Protein AF-A0A257N2R3-F1 (afdb_monomer)

pLDDT: mean 70.6, std 8.69, range [49.38, 89.31]

Foldseek 3Di:
DVVVVVVVVVVVVVVVVPDDDPWDWDFDWAFDDAFDAFDAFDDFDDDDDDDPDDDDDDGDHGDGGDGGDGGDTDGDIDGDDDPDDPDDDD

Solvent-accessible surface area (backbone atoms only — not comparable to full-atom values): 5982 Å² total; per-residue (Å²): 116,70,70,62,53,54,53,51,50,53,52,51,55,55,59,67,69,70,74,75,79,81,75,52,78,44,82,48,84,36,81,37,63,81,41,58,82,43,58,81,41,59,81,49,66,82,59,70,86,57,69,96,67,74,85,64,68,83,58,61,84,46,58,82,45,57,82,43,57,82,42,61,73,36,90,47,75,47,80,54,75,77,76,82,71,76,75,77,84,129

Secondary structure (DSSP, 8-state):
-HHHHHHHHHHHHHHHTT-----EEEEEEEP-PPPPPPPPPPPPPPPPPPSSSSPPPPPPPPPPPPPPPPPPPEEEEEEEPPP-------

Structure (mmCIF, N/CA/C/O backbone):
data_AF-A0A257N2R3-F1
#
_entry.id   AF-A0A257N2R3-F1
#
loop_
_atom_site.group_PDB
_atom_site.id
_atom_site.type_symbol
_atom_site.label_atom_id
_atom_site.label_alt_id
_atom_site.label_comp_id
_atom_site.label_asym_id
_atom_site.label_entity_id
_atom_site.label_seq_id
_atom_site.pdbx_PDB_ins_code
_atom_site.Cartn_x
_atom_site.Cartn_y
_atom_site.Cartn_z
_atom_site.occupancy
_atom_site.B_iso_or_equiv
_atom_site.auth_seq_id
_atom_site.auth_comp_id
_atom_site.auth_asym_id
_atom_site.auth_atom_id
_atom_site.pdbx_PDB_model_num
ATOM 1 N N . MET A 1 1 ? 51.221 -5.745 -39.373 1.00 72.44 1 MET A N 1
ATOM 2 C CA . MET A 1 1 ? 50.492 -5.235 -38.188 1.00 72.44 1 MET A CA 1
ATOM 3 C C . MET A 1 1 ? 48.988 -5.526 -38.229 1.00 72.44 1 MET A C 1
ATOM 5 O O . MET A 1 1 ? 48.441 -5.873 -37.194 1.00 72.44 1 MET A O 1
ATOM 9 N N . ASN A 1 2 ? 48.319 -5.494 -39.389 1.00 76.12 2 ASN A N 1
ATOM 10 C CA . ASN A 1 2 ? 46.851 -5.634 -39.471 1.00 76.12 2 ASN A CA 1
ATOM 11 C C . ASN A 1 2 ? 46.272 -6.961 -38.942 1.00 76.12 2 ASN A C 1
ATOM 13 O O . ASN A 1 2 ? 45.184 -6.961 -38.381 1.00 76.12 2 ASN A O 1
ATOM 17 N N . ARG A 1 3 ? 46.991 -8.089 -39.059 1.00 82.75 3 ARG A N 1
ATOM 18 C CA . ARG A 1 3 ? 46.512 -9.387 -38.542 1.00 82.75 3 ARG A CA 1
ATOM 19 C C . ARG A 1 3 ? 46.418 -9.439 -37.014 1.00 82.75 3 ARG A C 1
ATOM 21 O O . ARG A 1 3 ? 45.521 -10.087 -36.497 1.00 82.75 3 ARG A O 1
ATOM 28 N N . LEU A 1 4 ? 47.299 -8.719 -36.319 1.00 83.44 4 LEU A N 1
ATOM 29 C CA . LEU A 1 4 ? 47.359 -8.686 -34.854 1.00 83.44 4 LEU A CA 1
ATOM 30 C C . LEU A 1 4 ? 46.199 -7.867 -34.258 1.00 83.44 4 LEU A C 1
ATOM 32 O O . LEU A 1 4 ? 45.668 -8.198 -33.203 1.00 83.44 4 LEU A O 1
ATOM 36 N N . ILE A 1 5 ? 45.763 -6.834 -34.987 1.00 85.88 5 ILE A N 1
ATOM 37 C CA . ILE A 1 5 ? 44.602 -6.004 -34.639 1.00 85.88 5 ILE A CA 1
ATOM 38 C C . ILE A 1 5 ? 43.306 -6.810 -34.786 1.00 85.88 5 ILE A C 1
ATOM 40 O O . ILE A 1 5 ? 42.449 -6.761 -33.909 1.00 85.88 5 ILE A O 1
ATOM 44 N N . ILE A 1 6 ? 43.183 -7.601 -35.859 1.00 86.81 6 ILE A N 1
ATOM 45 C CA . ILE A 1 6 ? 41.997 -8.434 -36.115 1.00 86.81 6 ILE A CA 1
ATOM 46 C C . ILE A 1 6 ? 41.826 -9.500 -35.024 1.00 86.81 6 ILE A C 1
ATOM 48 O O . ILE A 1 6 ? 40.719 -9.696 -34.527 1.00 86.81 6 ILE A O 1
ATOM 52 N N . THR A 1 7 ? 42.910 -10.156 -34.600 1.00 89.31 7 THR A N 1
ATOM 53 C CA . THR A 1 7 ? 42.851 -11.162 -33.527 1.00 89.31 7 THR A CA 1
ATOM 54 C C . THR A 1 7 ? 42.536 -10.547 -32.166 1.00 89.31 7 THR A C 1
ATOM 56 O O . THR A 1 7 ? 41.778 -11.135 -31.400 1.00 89.31 7 THR A O 1
ATOM 59 N N . ALA A 1 8 ? 43.063 -9.354 -31.873 1.00 88.44 8 ALA A N 1
ATOM 60 C CA . ALA A 1 8 ? 42.760 -8.639 -30.635 1.00 88.44 8 ALA A CA 1
ATOM 61 C C . ALA A 1 8 ? 41.293 -8.180 -30.581 1.00 88.44 8 ALA A C 1
ATOM 63 O O . ALA A 1 8 ? 40.644 -8.312 -29.546 1.00 88.44 8 ALA A O 1
ATOM 64 N N . ALA A 1 9 ? 40.749 -7.700 -31.705 1.00 87.44 9 ALA A N 1
ATOM 65 C CA . ALA A 1 9 ? 39.346 -7.309 -31.807 1.00 87.44 9 ALA A CA 1
ATOM 66 C C . ALA A 1 9 ? 38.406 -8.512 -31.633 1.00 87.44 9 ALA A C 1
ATOM 68 O O . ALA A 1 9 ? 37.453 -8.431 -30.865 1.00 87.44 9 ALA A O 1
ATOM 69 N N . LEU A 1 10 ? 38.706 -9.645 -32.278 1.00 87.62 10 LEU A N 1
ATOM 70 C CA . LEU A 1 10 ? 37.931 -10.883 -32.126 1.00 87.62 10 LEU A CA 1
ATOM 71 C C . LEU A 1 10 ? 37.946 -11.403 -30.686 1.00 87.62 10 LEU A C 1
ATOM 73 O O . LEU A 1 10 ? 36.904 -11.787 -30.162 1.00 87.62 10 LEU A O 1
ATOM 77 N N . PHE A 1 11 ? 39.109 -11.382 -30.037 1.00 86.56 11 PHE A N 1
ATOM 78 C CA . PHE A 1 11 ? 39.236 -11.805 -28.645 1.00 86.56 11 PHE A CA 1
ATOM 79 C C . PHE A 1 11 ? 38.471 -10.878 -27.687 1.00 86.56 11 PHE A C 1
ATOM 81 O O . PHE A 1 11 ? 37.789 -11.355 -26.785 1.00 86.56 11 PHE A O 1
ATOM 88 N N . SER A 1 12 ? 38.526 -9.564 -27.921 1.00 85.06 12 SER A N 1
ATOM 89 C CA . SER A 1 12 ? 37.789 -8.570 -27.132 1.00 85.06 12 SER A CA 1
ATOM 90 C C . SER A 1 12 ? 36.270 -8.747 -27.254 1.00 85.06 12 SER A C 1
ATOM 92 O O . SER A 1 12 ? 35.564 -8.790 -26.250 1.00 85.06 12 SER A O 1
ATOM 94 N N . VAL A 1 13 ? 35.760 -8.943 -28.474 1.00 84.00 13 VAL A N 1
ATOM 95 C CA . VAL A 1 13 ? 34.325 -9.185 -28.714 1.00 84.00 13 VAL A CA 1
ATOM 96 C C . VAL A 1 13 ? 33.861 -10.486 -28.052 1.00 84.00 13 VAL A C 1
ATOM 98 O O . VAL A 1 13 ? 32.789 -10.524 -27.447 1.00 84.00 13 VAL A O 1
ATOM 101 N N . LEU A 1 14 ? 34.681 -11.539 -28.107 1.00 80.31 14 LEU A N 1
ATOM 102 C CA . LEU A 1 14 ? 34.367 -12.808 -27.453 1.00 80.31 14 LEU A CA 1
ATOM 103 C C . LEU A 1 14 ? 34.320 -12.670 -25.921 1.00 80.31 14 LEU A C 1
ATOM 105 O O . LEU A 1 14 ? 33.433 -13.239 -25.292 1.00 80.31 14 LEU A O 1
ATOM 109 N N . ALA A 1 15 ? 35.218 -11.875 -25.330 1.00 79.00 15 ALA A N 1
ATOM 110 C CA . ALA A 1 15 ? 35.231 -11.609 -23.892 1.00 79.00 15 ALA A CA 1
ATOM 111 C C . ALA A 1 15 ? 34.007 -10.797 -23.425 1.00 79.00 15 ALA A C 1
ATOM 113 O O . ALA A 1 15 ? 33.460 -11.080 -22.363 1.00 79.00 15 ALA A O 1
ATOM 114 N N . LEU A 1 16 ? 33.533 -9.838 -24.231 1.00 74.94 16 LEU A N 1
ATOM 115 C CA . LEU A 1 16 ? 32.319 -9.064 -23.927 1.00 74.94 16 LEU A CA 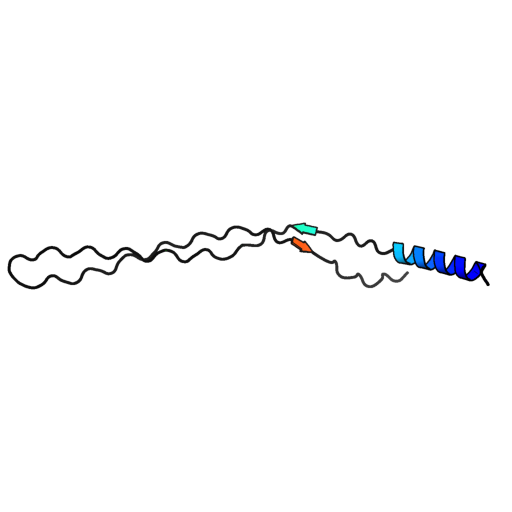1
ATOM 116 C C . LEU A 1 16 ? 31.037 -9.913 -23.972 1.00 74.94 16 LEU A C 1
ATOM 118 O O . LEU A 1 16 ? 30.064 -9.577 -23.306 1.00 74.94 16 LEU A O 1
ATOM 122 N N . THR A 1 17 ? 31.036 -11.011 -24.731 1.00 74.56 17 THR A N 1
ATOM 123 C CA . THR A 1 17 ? 29.864 -11.893 -24.879 1.00 74.56 17 THR A CA 1
ATOM 124 C C . THR A 1 17 ? 29.714 -12.872 -23.699 1.00 74.56 17 THR A C 1
ATOM 126 O O . THR A 1 17 ? 28.705 -13.555 -23.587 1.00 74.56 17 THR A O 1
ATOM 129 N N . ALA A 1 18 ? 30.691 -12.951 -22.786 1.00 67.12 18 ALA A N 1
ATOM 130 C CA . ALA A 1 18 ? 30.689 -13.917 -21.682 1.00 67.12 18 ALA A CA 1
ATOM 131 C C . ALA A 1 18 ? 29.875 -13.487 -20.444 1.00 67.12 18 ALA A C 1
ATOM 133 O O . ALA A 1 18 ? 29.745 -14.267 -19.502 1.00 67.12 18 ALA A O 1
ATOM 134 N N . CYS A 1 19 ? 29.314 -12.278 -20.432 1.00 65.19 19 CYS A N 1
ATOM 135 C CA . CYS A 1 19 ? 28.539 -11.770 -19.302 1.00 65.19 19 CYS A CA 1
ATOM 136 C C . CYS A 1 19 ? 27.041 -11.816 -19.603 1.00 65.19 19 CYS A C 1
ATOM 138 O O . CYS A 1 19 ? 26.429 -10.791 -19.888 1.00 65.19 19 CYS A O 1
ATOM 140 N N . GLU A 1 20 ? 26.441 -13.000 -19.517 1.00 71.19 20 GLU A N 1
ATOM 141 C CA . GLU A 1 20 ? 24.984 -13.137 -19.509 1.00 71.19 20 GLU A CA 1
ATOM 142 C C . GLU A 1 20 ? 24.551 -13.646 -18.130 1.00 71.19 20 GLU A C 1
ATOM 144 O O . GLU A 1 20 ? 24.244 -14.820 -17.925 1.00 71.19 20 GLU A O 1
ATOM 149 N N . GLU A 1 21 ? 24.592 -12.755 -17.132 1.00 71.12 21 GLU A N 1
ATOM 150 C CA . GLU A 1 21 ? 23.958 -13.035 -15.846 1.00 71.12 21 GLU A CA 1
ATOM 151 C C . GLU A 1 21 ? 22.447 -13.028 -16.051 1.00 71.12 21 GLU A C 1
ATOM 153 O O . GLU A 1 21 ? 21.823 -12.009 -16.352 1.00 71.12 21 GLU A O 1
ATOM 158 N N . LYS A 1 22 ? 21.839 -14.204 -15.904 1.00 73.81 22 LYS A N 1
ATOM 159 C CA . LYS A 1 22 ? 20.390 -14.342 -15.943 1.00 73.81 22 LYS A CA 1
ATOM 160 C C . LYS A 1 22 ? 19.803 -13.687 -14.691 1.00 73.81 22 LYS A C 1
ATOM 162 O O . LYS A 1 22 ? 19.688 -14.332 -13.650 1.00 73.81 22 LYS A O 1
ATOM 167 N N . THR A 1 23 ? 19.419 -12.416 -14.793 1.00 68.88 23 THR A N 1
ATOM 168 C CA . THR A 1 23 ? 18.702 -11.706 -13.729 1.00 68.88 23 THR A CA 1
ATOM 169 C C . THR A 1 23 ? 17.411 -12.448 -13.401 1.00 68.88 23 THR A C 1
ATOM 171 O O . THR A 1 23 ? 16.558 -12.648 -14.270 1.00 68.88 23 THR A O 1
ATOM 174 N N . ASN A 1 24 ? 17.258 -12.872 -12.146 1.00 75.31 24 ASN A N 1
ATOM 175 C CA . ASN A 1 24 ? 16.024 -13.495 -11.689 1.00 75.31 24 ASN A 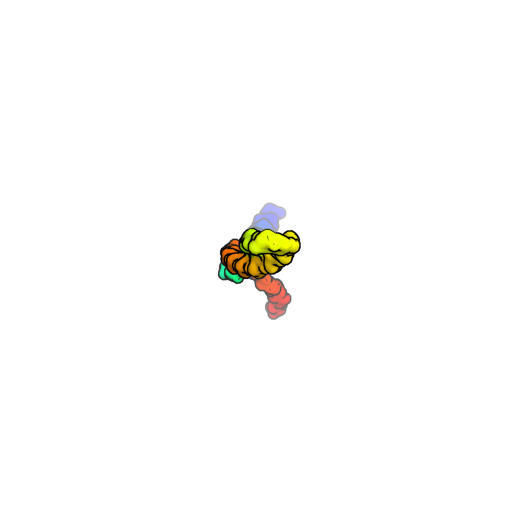CA 1
ATOM 176 C C . ASN A 1 24 ? 15.052 -12.399 -11.242 1.00 75.31 24 ASN A C 1
ATOM 178 O O . ASN A 1 24 ? 15.242 -11.759 -10.207 1.00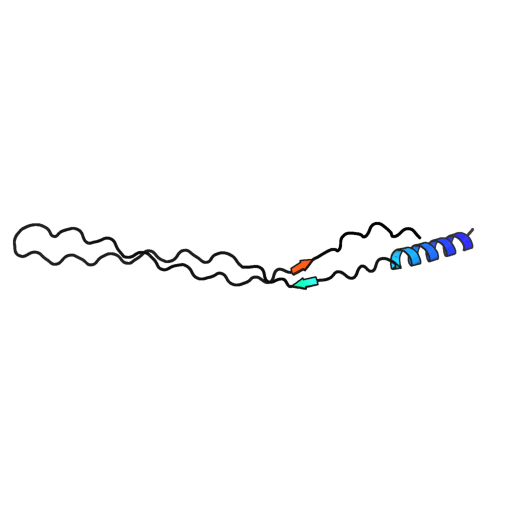 75.31 24 ASN A O 1
ATOM 182 N N . VAL A 1 25 ? 14.032 -12.156 -12.064 1.00 76.94 25 VAL A N 1
ATOM 183 C CA . VAL A 1 25 ? 12.946 -11.234 -11.736 1.00 76.94 25 VAL A CA 1
ATOM 184 C C . VAL A 1 25 ? 11.904 -12.011 -10.942 1.00 76.94 25 VAL A C 1
ATOM 186 O O . VAL A 1 25 ? 11.187 -12.842 -11.500 1.00 76.94 25 VAL A O 1
ATOM 189 N N . VAL A 1 26 ? 11.829 -11.745 -9.637 1.00 79.69 26 VAL A N 1
ATOM 190 C CA . VAL A 1 26 ? 10.798 -12.315 -8.765 1.00 79.69 26 VAL A CA 1
ATOM 191 C C . VAL A 1 26 ? 9.765 -11.233 -8.462 1.00 79.69 26 VAL A C 1
ATOM 193 O O . VAL A 1 26 ? 10.081 -10.193 -7.883 1.00 79.69 26 VAL A O 1
ATOM 196 N N . ASN A 1 27 ? 8.507 -11.489 -8.823 1.00 77.38 27 ASN A N 1
ATOM 197 C CA . ASN A 1 27 ? 7.379 -10.700 -8.338 1.00 77.38 27 ASN A CA 1
ATOM 198 C C . ASN A 1 27 ? 7.063 -11.129 -6.905 1.00 77.38 27 ASN A C 1
ATOM 200 O O . ASN A 1 27 ? 6.476 -12.188 -6.680 1.00 77.38 27 ASN A O 1
ATOM 204 N N . VAL A 1 28 ? 7.471 -10.309 -5.937 1.00 80.56 28 VAL A N 1
ATOM 205 C CA . VAL A 1 28 ? 7.120 -10.495 -4.529 1.00 80.56 28 VAL A CA 1
ATOM 206 C C . VAL A 1 28 ? 5.966 -9.543 -4.207 1.00 80.56 28 VAL A C 1
ATOM 208 O O . VAL A 1 28 ? 6.128 -8.337 -4.389 1.00 80.56 28 VAL A O 1
ATOM 211 N N . PRO A 1 29 ? 4.807 -10.033 -3.731 1.00 74.56 29 PRO A N 1
ATOM 212 C CA . PRO A 1 29 ? 3.730 -9.150 -3.304 1.00 74.56 29 PRO A CA 1
ATOM 213 C C . PRO A 1 29 ? 4.186 -8.360 -2.074 1.00 74.56 29 PRO A C 1
ATOM 215 O O . PRO A 1 29 ? 4.583 -8.941 -1.061 1.00 74.56 29 PRO A O 1
ATOM 218 N N . VAL A 1 30 ? 4.139 -7.031 -2.163 1.00 76.69 30 VAL A N 1
ATOM 219 C CA . VAL A 1 30 ? 4.464 -6.145 -1.039 1.00 76.69 30 VAL A CA 1
ATOM 220 C C . VAL A 1 30 ? 3.154 -5.640 -0.437 1.00 76.69 30 VAL A C 1
ATOM 222 O O . VAL A 1 30 ? 2.283 -5.189 -1.187 1.00 76.69 30 VAL A O 1
ATOM 225 N N . PRO A 1 31 ? 2.974 -5.696 0.897 1.00 76.50 31 PRO A N 1
ATOM 226 C CA . PRO A 1 31 ? 1.808 -5.094 1.531 1.00 76.50 31 PRO A CA 1
ATOM 227 C C . PRO A 1 31 ? 1.706 -3.616 1.147 1.00 76.50 31 PRO A C 1
ATOM 229 O O . PRO A 1 31 ? 2.687 -2.879 1.254 1.00 76.50 31 PRO A O 1
ATOM 232 N N . GLY A 1 32 ? 0.535 -3.179 0.683 1.00 74.25 32 GLY A N 1
ATOM 233 C CA . GLY A 1 32 ? 0.321 -1.766 0.394 1.00 74.25 32 GLY A CA 1
ATOM 234 C C . GLY A 1 32 ? 0.166 -0.919 1.657 1.00 74.25 32 GLY A C 1
ATOM 235 O O . GLY A 1 32 ? 0.263 -1.426 2.780 1.00 74.25 32 GLY A O 1
ATOM 236 N N . PRO A 1 33 ? -0.063 0.393 1.488 1.00 76.00 33 PRO A N 1
ATOM 237 C CA . PRO A 1 33 ? -0.158 1.322 2.606 1.00 76.00 33 PRO A CA 1
ATOM 238 C C . PRO A 1 33 ? -1.309 0.954 3.548 1.00 76.00 33 PRO A C 1
ATOM 240 O O . PRO A 1 33 ? -2.311 0.377 3.130 1.00 76.00 33 PRO A O 1
ATOM 243 N N . ALA A 1 34 ? -1.188 1.332 4.823 1.00 75.69 34 ALA A N 1
ATOM 244 C CA . ALA A 1 34 ? -2.304 1.242 5.761 1.00 75.69 34 ALA A CA 1
ATOM 245 C C . ALA A 1 34 ? -3.524 2.008 5.215 1.00 75.69 34 ALA A C 1
ATOM 247 O O . ALA A 1 34 ? -3.372 3.073 4.612 1.00 75.69 34 ALA A O 1
ATOM 248 N N . GLY A 1 35 ? -4.731 1.471 5.417 1.00 72.00 35 GLY A N 1
ATOM 249 C CA . GLY A 1 35 ? -5.949 2.160 4.999 1.00 72.00 35 GLY A CA 1
ATOM 250 C C . GLY A 1 35 ? -6.235 3.415 5.823 1.00 72.00 35 GLY A C 1
ATOM 251 O O . GLY A 1 35 ? -5.618 3.668 6.860 1.00 72.00 35 GLY A O 1
ATOM 252 N N . LYS A 1 36 ? -7.190 4.218 5.342 1.00 74.19 36 LYS A N 1
ATOM 253 C CA . LYS A 1 36 ? -7.596 5.477 5.984 1.00 74.19 36 LYS A CA 1
ATOM 254 C C . LYS A 1 36 ? -8.145 5.233 7.391 1.00 74.19 36 LYS A C 1
ATOM 256 O O . LYS A 1 36 ? -8.846 4.250 7.612 1.00 74.19 36 LYS A O 1
ATOM 261 N N . THR A 1 37 ? -7.904 6.160 8.317 1.00 74.06 37 THR A N 1
ATOM 262 C CA . THR A 1 37 ? -8.641 6.207 9.590 1.00 74.06 37 THR A CA 1
ATOM 263 C C . THR A 1 37 ? -10.146 6.241 9.307 1.00 74.06 37 THR A C 1
ATOM 265 O O . THR A 1 37 ? -10.577 6.886 8.347 1.00 74.06 37 THR A O 1
ATOM 268 N N . GLY A 1 38 ? -10.944 5.525 10.101 1.00 65.69 38 GLY A N 1
ATOM 269 C CA . GLY A 1 38 ? -12.396 5.558 9.945 1.00 65.69 38 GLY A CA 1
ATOM 270 C C . GLY A 1 38 ? -13.017 6.883 10.379 1.00 65.69 38 GLY A C 1
ATOM 271 O O . GLY A 1 38 ? -12.360 7.742 10.967 1.00 65.69 38 GLY A O 1
ATOM 272 N N . ASP A 1 39 ? -14.296 7.043 10.055 1.00 70.00 39 ASP A N 1
ATOM 273 C CA . ASP A 1 39 ? -15.022 8.295 10.262 1.00 70.00 39 ASP A CA 1
ATOM 274 C C . ASP A 1 39 ? -15.324 8.531 11.752 1.00 70.00 39 ASP A C 1
ATOM 276 O O . ASP A 1 39 ? -15.540 7.585 12.513 1.00 70.00 39 ASP A O 1
ATOM 280 N N . THR A 1 40 ? -15.375 9.797 12.177 1.00 72.56 40 THR A N 1
ATOM 281 C CA . THR A 1 40 ? -15.815 10.175 13.530 1.00 72.56 40 THR A CA 1
ATOM 282 C C . THR A 1 40 ? -17.245 9.689 13.781 1.00 72.56 40 THR A C 1
ATOM 284 O O . THR A 1 40 ? -18.105 9.817 12.910 1.00 72.56 40 THR A O 1
ATOM 287 N N . GLY A 1 41 ? -17.524 9.161 14.976 1.00 66.00 41 GLY A N 1
ATOM 288 C CA . GLY A 1 41 ? -18.864 8.694 15.330 1.00 66.00 41 GLY A CA 1
ATOM 289 C C . GLY A 1 41 ? -19.933 9.792 15.327 1.00 66.00 41 GLY A C 1
ATOM 290 O O . GLY A 1 41 ? -19.642 10.986 15.408 1.00 66.00 41 GLY A O 1
ATOM 291 N N . ALA A 1 42 ? -21.198 9.373 15.244 1.00 71.81 42 ALA A N 1
ATOM 292 C CA . ALA A 1 42 ? -22.340 10.281 15.189 1.00 71.81 42 ALA A CA 1
ATOM 293 C C . ALA A 1 42 ? -22.482 11.134 16.465 1.00 71.81 42 ALA A C 1
ATOM 295 O O . ALA A 1 42 ? -22.200 10.676 17.575 1.00 71.81 42 ALA A O 1
ATOM 296 N N . GLN A 1 43 ? -22.982 12.365 16.309 1.00 71.56 43 GLN A N 1
ATOM 297 C CA . GLN A 1 43 ? -23.389 13.198 17.441 1.00 71.56 43 GLN A CA 1
ATOM 298 C C . GLN A 1 43 ? -24.490 12.488 18.245 1.00 71.56 43 GLN A C 1
ATOM 300 O O . GLN A 1 43 ? -25.396 11.888 17.669 1.00 71.56 43 GLN A O 1
ATOM 305 N N . GLY A 1 44 ? -24.424 12.576 19.577 1.00 69.88 44 GLY A N 1
ATOM 306 C CA . GLY A 1 44 ? -25.454 12.026 20.455 1.00 69.88 44 GLY A CA 1
ATOM 307 C C . GLY A 1 44 ? -26.837 12.648 20.219 1.00 69.88 44 GLY A C 1
ATOM 308 O O . GLY A 1 44 ? -26.963 13.794 19.779 1.00 69.88 44 GLY A O 1
ATOM 309 N N . ASN A 1 45 ? -27.882 11.888 20.548 1.00 74.44 45 ASN A N 1
ATOM 310 C CA . ASN A 1 45 ? -29.268 12.342 20.435 1.00 74.44 45 ASN A CA 1
ATOM 311 C C . ASN A 1 45 ? -29.538 13.550 21.349 1.00 74.44 45 ASN A C 1
ATOM 313 O O . ASN A 1 45 ? -28.994 13.649 22.453 1.00 74.44 45 ASN A O 1
ATOM 317 N N . GLN A 1 46 ? -30.423 14.449 20.910 1.00 70.00 46 GLN A N 1
ATOM 318 C CA . GLN A 1 46 ? -30.923 15.535 21.752 1.00 70.00 46 GLN A CA 1
ATOM 319 C C . GLN A 1 46 ? -31.642 14.957 22.981 1.00 70.00 46 GLN A C 1
ATOM 321 O O . GLN A 1 46 ? -32.414 14.005 22.871 1.00 70.00 46 GLN A O 1
ATOM 326 N N . GLY A 1 47 ? -31.391 15.536 24.159 1.00 67.81 47 GLY A N 1
ATOM 327 C CA . GLY A 1 47 ? -32.095 15.153 25.381 1.00 67.81 47 GLY A CA 1
ATOM 328 C C . GLY A 1 47 ? -33.591 15.469 25.296 1.00 67.81 47 GLY A C 1
ATOM 329 O O . GLY A 1 47 ? -33.990 16.473 24.705 1.00 67.81 47 GLY A O 1
ATOM 330 N N . ASN A 1 48 ? -34.420 14.627 25.911 1.00 73.56 48 ASN A N 1
ATOM 331 C CA . ASN A 1 48 ? -35.865 14.848 25.980 1.00 73.56 48 ASN A CA 1
ATOM 332 C C . ASN A 1 48 ? -36.184 16.177 26.689 1.00 73.56 48 ASN A C 1
ATOM 334 O O . ASN A 1 48 ? -35.505 16.556 27.648 1.00 73.56 48 ASN A O 1
ATOM 338 N N . GLN A 1 49 ? -37.242 16.866 26.250 1.00 66.31 49 GLN A N 1
ATOM 339 C CA . GLN A 1 49 ? -37.757 18.047 26.943 1.00 66.31 49 GLN A CA 1
ATOM 340 C C . GLN A 1 49 ? -38.175 17.664 28.372 1.00 66.31 49 GLN A C 1
ATOM 342 O O . GLN A 1 49 ? -38.943 16.724 28.568 1.00 66.31 49 GLN A O 1
ATOM 347 N N . GLY A 1 50 ? -37.655 18.382 29.370 1.00 62.16 50 GLY A N 1
ATOM 348 C CA . GLY A 1 50 ? -38.055 18.192 30.763 1.00 62.16 50 GLY A CA 1
ATOM 349 C C . GLY A 1 50 ? -39.475 18.704 31.014 1.00 62.16 50 GLY A C 1
ATOM 350 O O . GLY A 1 50 ? -39.882 19.722 30.451 1.00 62.16 50 GLY A O 1
ATOM 351 N N . ASN A 1 51 ? -40.221 18.020 31.884 1.00 59.62 51 ASN A N 1
ATOM 352 C CA . ASN A 1 51 ? -41.460 18.552 32.463 1.00 59.62 51 ASN A CA 1
ATOM 353 C C . ASN A 1 51 ? -41.135 19.892 33.150 1.00 59.62 51 ASN A C 1
ATOM 355 O O . ASN A 1 51 ? -40.064 19.997 33.735 1.00 59.62 51 ASN A O 1
ATOM 359 N N . GLN A 1 52 ? -42.012 20.902 33.071 1.00 61.78 52 GLN A N 1
ATOM 360 C CA . GLN A 1 52 ? -41.770 22.286 33.528 1.00 61.78 52 GLN A CA 1
ATOM 361 C C . GLN A 1 52 ? -40.864 22.383 34.786 1.00 61.78 52 GLN A C 1
ATOM 363 O O . GLN A 1 52 ? -41.320 22.153 35.903 1.00 61.78 52 GLN A O 1
ATOM 368 N N . GLY A 1 53 ? -39.577 22.715 34.580 1.00 65.94 53 GLY A N 1
ATOM 369 C CA . GLY A 1 53 ? -38.520 22.765 35.605 1.00 65.94 53 GLY A CA 1
ATOM 370 C C . GLY A 1 53 ? -37.174 22.166 35.137 1.00 65.94 53 GLY A C 1
ATOM 371 O O . GLY A 1 53 ? -37.117 21.010 34.743 1.00 65.94 53 GLY A O 1
ATOM 372 N N . ASN A 1 54 ? -36.096 22.960 35.237 1.00 54.44 54 ASN A N 1
ATOM 373 C CA . ASN A 1 54 ? -34.669 22.693 34.941 1.00 54.44 54 ASN A CA 1
ATOM 374 C C . ASN A 1 54 ? -34.277 22.230 33.515 1.00 54.44 54 ASN A C 1
ATOM 376 O O . ASN A 1 54 ? -34.842 21.313 32.928 1.00 54.44 54 ASN A O 1
ATOM 380 N N . GLN A 1 55 ? -33.230 22.868 32.973 1.00 64.50 55 GLN A N 1
ATOM 381 C CA . GLN A 1 55 ? -32.632 22.564 31.667 1.00 64.50 55 GLN A CA 1
ATOM 382 C C . GLN A 1 55 ? -32.101 21.119 31.611 1.00 64.50 55 GLN A C 1
ATOM 384 O O . GLN A 1 55 ? -31.464 20.643 32.552 1.00 64.50 55 GLN A O 1
ATOM 389 N N . GLY A 1 56 ? -32.367 20.421 30.500 1.00 63.59 56 GLY A N 1
ATOM 390 C CA . GLY A 1 56 ? -31.944 19.033 30.288 1.00 63.59 56 GLY A CA 1
ATOM 391 C C . GLY A 1 56 ? -30.421 18.853 30.323 1.00 63.59 56 GLY A C 1
ATOM 392 O O . GLY A 1 56 ? -29.670 19.749 29.941 1.00 63.59 56 GLY A O 1
ATOM 393 N N . LYS A 1 57 ? -29.962 17.680 30.784 1.00 68.12 57 LYS A N 1
ATOM 394 C CA . LYS A 1 57 ? -28.535 17.314 30.833 1.00 68.12 57 LYS A CA 1
ATOM 395 C C . LYS A 1 57 ? -27.935 17.237 29.422 1.00 68.12 57 LYS A C 1
ATOM 397 O O . LYS A 1 57 ? -28.613 16.813 28.488 1.00 68.12 57 LYS A O 1
ATOM 402 N N . THR A 1 58 ? -26.656 17.593 29.293 1.00 71.62 58 THR A N 1
ATOM 403 C CA . THR A 1 58 ? -25.864 17.400 28.068 1.00 71.62 58 THR A CA 1
ATOM 404 C C . THR A 1 58 ? -25.898 15.931 27.630 1.00 71.62 58 THR A C 1
ATOM 406 O O . THR A 1 58 ? -25.802 15.036 28.471 1.00 71.62 58 THR A O 1
ATOM 409 N N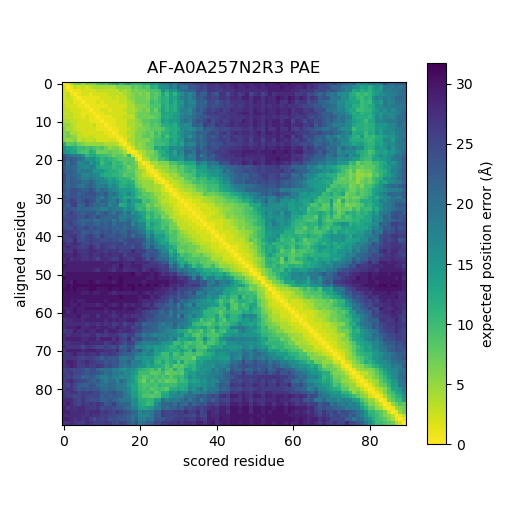 . GLY A 1 59 ? -26.049 15.686 26.324 1.00 66.25 59 GLY A N 1
ATOM 410 C CA . GLY A 1 59 ? -26.044 14.337 25.748 1.00 66.25 59 GLY A CA 1
ATOM 411 C C . GLY A 1 59 ? -24.706 13.609 25.936 1.00 66.25 59 GLY A C 1
ATOM 412 O O . GLY A 1 59 ? -23.675 14.229 26.194 1.00 66.25 59 GLY A O 1
ATOM 413 N N . THR A 1 60 ? -24.722 12.281 25.813 1.00 74.25 60 THR A N 1
ATOM 414 C CA . THR A 1 60 ? -23.517 11.440 25.909 1.00 74.25 60 THR A CA 1
ATOM 415 C C . THR A 1 60 ? -22.597 11.629 24.700 1.00 74.25 60 THR A C 1
ATOM 417 O O . THR A 1 60 ? -23.058 11.953 23.605 1.00 74.25 60 THR A O 1
ATOM 420 N N . GLN A 1 61 ? -21.297 11.377 24.884 1.00 70.06 61 GLN A N 1
ATOM 421 C CA . GLN A 1 61 ? -20.332 11.315 23.783 1.00 70.06 61 GLN A CA 1
ATOM 422 C C . GLN A 1 61 ? -20.745 10.240 22.759 1.00 70.06 61 GLN A C 1
ATOM 424 O O . GLN A 1 61 ? -21.277 9.195 23.137 1.00 70.06 61 GLN A O 1
ATOM 429 N N . GLY A 1 62 ? -20.528 10.520 21.469 1.00 60.94 62 GLY A N 1
ATOM 430 C CA . GLY A 1 62 ? -20.794 9.582 20.374 1.00 60.94 62 GLY A CA 1
ATOM 431 C C . GLY A 1 62 ? -19.915 8.326 20.431 1.00 60.94 62 GLY A C 1
ATOM 432 O O . GLY A 1 62 ? -18.907 8.297 21.136 1.00 60.94 62 GLY A O 1
ATOM 433 N N . ALA A 1 63 ? -20.302 7.289 19.684 1.00 67.75 63 ALA A N 1
ATOM 434 C CA . ALA A 1 63 ? -19.530 6.049 19.579 1.00 67.75 63 ALA A CA 1
ATOM 435 C C . ALA A 1 63 ? -18.152 6.277 18.923 1.00 67.75 63 ALA A C 1
ATOM 437 O O . ALA A 1 63 ? -17.958 7.238 18.180 1.00 67.75 63 ALA A O 1
ATOM 438 N N . GLU A 1 64 ? -17.196 5.383 19.181 1.00 65.75 64 GLU A N 1
ATOM 439 C CA . GLU A 1 64 ? -15.920 5.367 18.458 1.00 65.75 64 GLU A CA 1
ATOM 440 C C . GLU A 1 64 ? -16.149 5.057 16.966 1.00 65.75 64 GLU A C 1
ATOM 442 O O . GLU A 1 64 ? -17.073 4.325 16.606 1.00 65.75 64 GLU A O 1
ATOM 447 N N . GLY A 1 65 ? -15.325 5.647 16.096 1.00 60.09 65 GLY A N 1
ATOM 448 C CA . GLY A 1 65 ? -15.365 5.394 14.656 1.00 60.09 65 GLY A CA 1
ATOM 449 C C . GLY A 1 65 ? -15.005 3.951 14.294 1.00 60.09 65 GLY A C 1
ATOM 450 O O . GLY A 1 65 ? -14.325 3.253 15.043 1.00 60.09 65 GLY A O 1
ATOM 451 N N . ASN A 1 66 ? -15.431 3.497 13.114 1.00 70.00 66 ASN A N 1
ATOM 452 C CA . ASN A 1 66 ? -15.056 2.170 12.618 1.00 70.00 66 ASN A CA 1
ATOM 453 C C . ASN A 1 66 ? -13.545 2.086 12.333 1.00 70.00 66 ASN A C 1
ATOM 455 O O . ASN A 1 66 ? -12.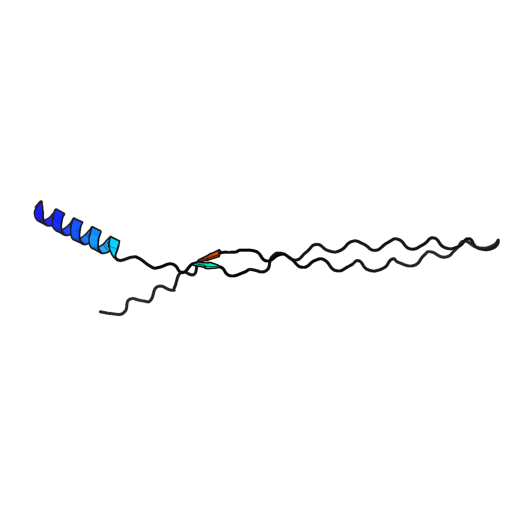901 3.078 11.997 1.00 70.00 66 ASN A O 1
ATOM 459 N N . LYS A 1 67 ? -12.964 0.884 12.409 1.00 69.44 67 LYS A N 1
ATOM 460 C CA . LYS A 1 67 ? -11.581 0.657 11.963 1.00 69.44 67 LYS A CA 1
ATOM 461 C C . LYS A 1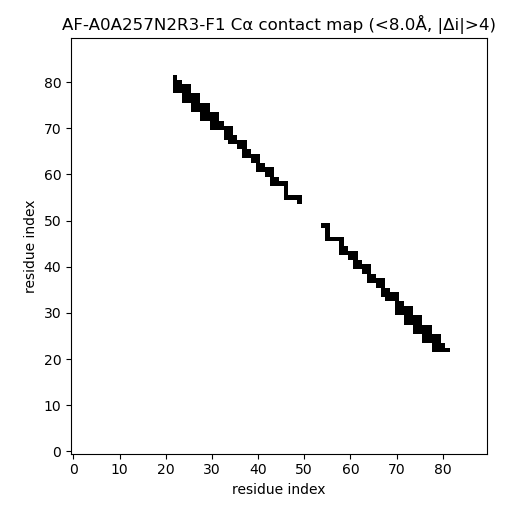 67 ? -11.469 0.881 10.448 1.00 69.44 67 LYS A C 1
ATOM 463 O O . LYS A 1 67 ? -12.370 0.511 9.704 1.00 69.44 67 LYS A O 1
ATOM 468 N N . GLY A 1 68 ? -10.351 1.462 10.012 1.00 64.12 68 GLY A N 1
ATOM 469 C CA . GLY A 1 68 ? -10.022 1.636 8.597 1.00 64.12 68 GLY A CA 1
ATOM 470 C C . GLY A 1 68 ? -9.896 0.325 7.820 1.00 64.12 68 GLY A C 1
ATOM 471 O O . GLY A 1 68 ? -9.553 -0.712 8.394 1.00 64.12 68 GLY A O 1
ATOM 472 N N . ASP A 1 69 ? -10.130 0.392 6.510 1.00 72.12 69 ASP A N 1
ATOM 473 C CA . ASP A 1 69 ? -9.988 -0.752 5.604 1.00 72.12 69 ASP A CA 1
ATOM 474 C C . ASP A 1 69 ? -8.536 -1.256 5.537 1.00 72.12 69 ASP A C 1
ATOM 476 O O . ASP A 1 69 ? -7.576 -0.525 5.788 1.00 72.12 69 ASP A O 1
ATOM 480 N N . THR A 1 70 ? -8.349 -2.530 5.184 1.00 72.69 70 THR A N 1
ATOM 481 C CA . THR A 1 70 ? -7.003 -3.068 4.923 1.00 72.69 70 THR A CA 1
ATOM 482 C C . THR A 1 70 ? -6.490 -2.555 3.574 1.00 72.69 70 THR A C 1
ATOM 484 O O . THR A 1 70 ? -7.243 -2.518 2.603 1.00 72.69 70 THR A O 1
ATOM 487 N N . GLY A 1 71 ? -5.212 -2.171 3.503 1.00 64.44 71 GLY A N 1
ATOM 488 C CA . GLY A 1 71 ? -4.568 -1.740 2.259 1.00 64.44 71 GLY A CA 1
ATOM 489 C C . GLY A 1 71 ? -4.541 -2.826 1.184 1.00 64.44 71 GLY A C 1
ATOM 490 O O . GLY A 1 71 ? -4.431 -4.014 1.489 1.00 64.44 71 GLY A O 1
ATOM 491 N N . THR A 1 72 ? -4.609 -2.430 -0.087 1.00 68.25 72 THR A N 1
ATOM 492 C CA . THR A 1 72 ? -4.451 -3.353 -1.222 1.00 68.25 72 THR A CA 1
ATOM 493 C C . THR A 1 72 ? -2.998 -3.810 -1.328 1.00 68.25 72 THR A C 1
ATOM 495 O O . THR A 1 72 ? -2.098 -3.009 -1.103 1.00 68.25 72 THR A O 1
ATOM 498 N N . SER A 1 73 ? -2.729 -5.069 -1.691 1.00 68.44 73 SER A N 1
ATOM 499 C CA . SER A 1 73 ? -1.346 -5.477 -1.999 1.00 68.44 73 SER A CA 1
ATOM 500 C C . SER A 1 73 ? -0.830 -4.725 -3.227 1.00 68.44 73 SER A C 1
ATOM 502 O O . SER A 1 73 ? -1.587 -4.499 -4.170 1.00 68.44 73 SER A O 1
ATOM 504 N N . GLY A 1 74 ? 0.436 -4.307 -3.184 1.00 64.75 74 GLY A N 1
ATOM 505 C CA . GLY A 1 74 ? 1.130 -3.668 -4.297 1.00 64.75 74 GLY A CA 1
ATOM 506 C C . GLY A 1 74 ? 2.019 -4.657 -5.052 1.00 64.75 74 GLY A C 1
ATOM 507 O O . GLY A 1 74 ? 2.670 -5.514 -4.448 1.00 64.75 74 GLY A O 1
ATOM 508 N N . ASP A 1 75 ? 2.081 -4.496 -6.373 1.00 68.19 75 ASP A N 1
ATOM 509 C CA . ASP A 1 75 ? 2.943 -5.282 -7.256 1.00 68.19 75 ASP A CA 1
ATOM 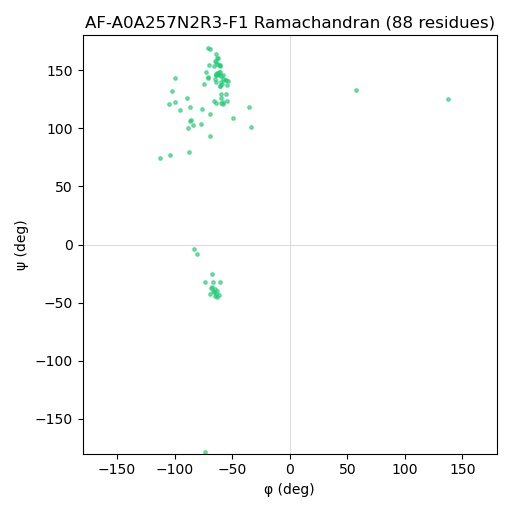510 C C . ASP A 1 75 ? 4.329 -4.628 -7.363 1.00 68.19 75 ASP A C 1
ATOM 512 O O . ASP A 1 75 ? 4.639 -3.925 -8.326 1.00 68.19 75 ASP A O 1
ATOM 516 N N . THR A 1 76 ? 5.184 -4.831 -6.358 1.00 66.62 76 THR A N 1
ATOM 517 C CA . THR A 1 76 ? 6.583 -4.380 -6.437 1.00 66.62 76 THR A CA 1
ATOM 518 C C . THR A 1 76 ? 7.447 -5.475 -7.057 1.00 66.62 76 THR A C 1
ATOM 520 O O . THR A 1 76 ? 7.488 -6.609 -6.585 1.00 66.62 76 THR A O 1
ATOM 523 N N . THR A 1 77 ? 8.182 -5.133 -8.115 1.00 65.06 77 THR A N 1
ATOM 524 C CA . THR A 1 77 ? 9.167 -6.038 -8.723 1.00 65.06 77 THR A CA 1
ATOM 525 C C . THR A 1 77 ? 10.500 -5.893 -7.993 1.00 65.06 77 THR A C 1
ATOM 527 O O . THR A 1 77 ? 11.085 -4.810 -7.993 1.00 65.06 77 THR A O 1
ATOM 530 N N . VAL A 1 78 ? 10.984 -6.969 -7.368 1.00 70.56 78 VAL A N 1
ATOM 531 C CA . VAL A 1 78 ? 12.301 -6.991 -6.716 1.00 70.56 78 VAL A CA 1
ATOM 532 C C . VAL A 1 78 ? 13.308 -7.578 -7.699 1.00 70.56 78 VAL A C 1
ATOM 534 O O . VAL A 1 78 ? 13.208 -8.741 -8.088 1.00 70.56 78 VAL A O 1
ATOM 537 N N . ILE A 1 79 ? 14.288 -6.771 -8.106 1.00 69.25 79 ILE A N 1
ATOM 538 C CA . ILE A 1 79 ? 15.425 -7.247 -8.897 1.00 69.25 79 ILE A CA 1
ATOM 539 C C . ILE A 1 79 ? 16.447 -7.810 -7.912 1.00 69.25 79 ILE A C 1
ATOM 541 O O . ILE A 1 79 ? 17.134 -7.054 -7.227 1.00 69.25 79 ILE A O 1
ATOM 545 N N . VAL A 1 80 ? 16.518 -9.138 -7.802 1.00 68.50 80 VAL A N 1
ATOM 546 C CA . VAL A 1 80 ? 17.546 -9.798 -6.992 1.00 68.50 80 VAL A CA 1
ATOM 547 C C . VAL A 1 80 ? 18.765 -10.017 -7.877 1.00 68.50 80 VAL A C 1
ATOM 549 O O . VAL A 1 80 ? 18.800 -10.949 -8.681 1.00 68.50 80 VAL A O 1
ATOM 552 N N . THR A 1 81 ? 19.766 -9.152 -7.741 1.00 66.25 81 THR A N 1
ATOM 553 C CA . THR A 1 81 ? 21.095 -9.405 -8.301 1.00 66.25 81 THR A CA 1
ATOM 554 C C . THR A 1 81 ? 21.786 -10.425 -7.392 1.00 66.25 81 THR A C 1
ATOM 556 O O . THR A 1 81 ? 21.964 -10.132 -6.204 1.00 66.25 81 THR A O 1
ATOM 559 N N . PRO A 1 82 ? 22.127 -11.638 -7.868 1.00 63.72 82 PRO A N 1
ATOM 560 C CA . PRO A 1 82 ? 22.914 -12.561 -7.062 1.00 63.72 82 PRO A CA 1
ATOM 561 C C . PRO A 1 82 ? 24.246 -11.896 -6.671 1.00 63.72 82 PRO A C 1
ATOM 563 O O . PRO A 1 82 ? 24.776 -11.087 -7.436 1.00 63.72 82 PRO A O 1
ATOM 566 N N . PRO A 1 83 ? 24.788 -12.178 -5.471 1.00 58.53 83 PRO A N 1
ATOM 567 C CA . PRO A 1 83 ? 26.113 -11.695 -5.115 1.00 58.53 83 PRO A CA 1
ATOM 568 C C . PRO A 1 83 ? 27.100 -12.253 -6.138 1.00 58.53 83 PRO A C 1
ATOM 570 O O . PRO A 1 83 ? 27.084 -13.459 -6.384 1.00 58.53 83 PRO A O 1
ATOM 573 N N . ALA A 1 84 ? 27.937 -11.387 -6.718 1.00 58.09 84 ALA A N 1
ATOM 574 C CA . ALA A 1 84 ? 29.036 -11.811 -7.574 1.00 58.09 84 ALA A CA 1
ATOM 575 C C . ALA A 1 84 ? 29.801 -12.907 -6.826 1.00 58.09 84 ALA A C 1
ATOM 577 O O . ALA A 1 84 ? 30.409 -12.642 -5.784 1.00 58.09 84 ALA A O 1
ATOM 578 N N . THR A 1 85 ? 29.696 -14.156 -7.282 1.00 57.62 85 THR A N 1
ATOM 579 C CA . THR A 1 85 ? 30.519 -15.224 -6.725 1.00 57.62 85 THR A CA 1
ATOM 580 C C . THR A 1 85 ? 31.960 -14.801 -6.967 1.00 57.62 85 THR A C 1
ATOM 582 O O . THR A 1 85 ? 32.294 -14.556 -8.128 1.00 57.62 85 THR A O 1
ATOM 585 N N . PRO A 1 86 ? 32.804 -14.666 -5.925 1.00 56.47 86 PRO A N 1
ATOM 586 C CA . PRO A 1 86 ? 34.222 -14.434 -6.137 1.00 56.47 86 PRO A CA 1
ATOM 587 C C . PRO A 1 86 ? 34.713 -15.551 -7.048 1.00 56.47 86 PRO A C 1
ATOM 589 O O . PRO A 1 86 ? 34.460 -16.719 -6.743 1.00 56.47 86 PRO A O 1
ATOM 592 N N . ASP A 1 87 ? 35.304 -15.173 -8.179 1.00 55.03 87 ASP A N 1
ATOM 593 C CA . ASP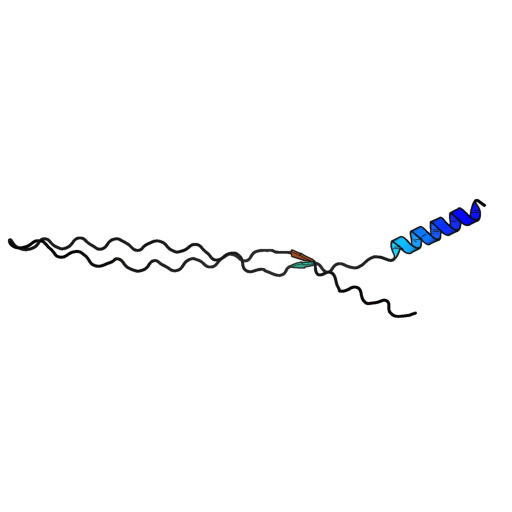 A 1 87 ? 35.766 -16.068 -9.233 1.00 55.03 87 ASP A CA 1
ATOM 594 C C . ASP A 1 87 ? 36.307 -17.374 -8.644 1.00 55.03 87 ASP A C 1
ATOM 596 O O . ASP A 1 87 ? 37.267 -17.376 -7.868 1.00 55.03 87 ASP A O 1
ATOM 600 N N . ALA A 1 88 ? 35.673 -18.499 -8.987 1.00 50.88 88 ALA A N 1
ATOM 601 C CA . ALA A 1 88 ? 36.256 -19.795 -8.691 1.00 50.88 88 ALA A CA 1
ATOM 602 C C . ALA A 1 88 ? 37.634 -19.833 -9.379 1.00 50.88 88 ALA A C 1
ATOM 604 O O . ALA A 1 88 ? 37.702 -19.615 -10.594 1.00 50.88 88 ALA A O 1
ATOM 605 N N . PRO A 1 89 ? 38.736 -20.055 -8.640 1.00 53.06 89 PRO A N 1
ATOM 606 C CA . PRO A 1 89 ? 40.060 -20.061 -9.237 1.00 53.06 89 PRO A CA 1
ATOM 607 C C . PRO A 1 8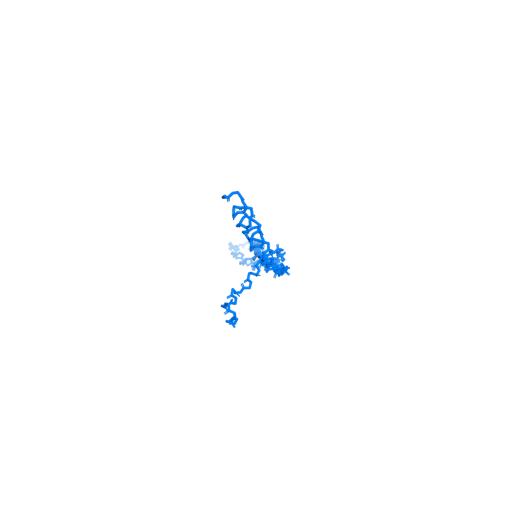9 ? 40.138 -21.228 -10.228 1.00 53.06 89 PRO A C 1
ATOM 609 O O . PRO A 1 89 ? 39.881 -22.374 -9.857 1.00 53.06 89 PRO A O 1
ATOM 612 N N . LYS A 1 90 ? 40.435 -20.907 -11.491 1.00 49.38 90 LYS A N 1
ATOM 613 C CA . LYS A 1 90 ? 40.726 -21.882 -12.547 1.00 49.38 90 LYS A CA 1
ATOM 614 C C . LYS A 1 90 ? 42.014 -22.643 -12.249 1.00 49.38 90 LYS A C 1
ATOM 616 O O . LYS A 1 90 ? 43.008 -21.976 -11.883 1.00 49.38 90 LYS A O 1
#

Radius of gyration: 35.81 Å; Cα contacts (8 Å, |Δi|>4): 83; chains: 1; bounding box: 92×45×75 Å

Sequence (90 aa):
MNRLIITAALFSVLALTACEEKTNVVNVPVPGPAGKTGDTGAQGNQGNQGNQGNQGKTGTQGAEGNKGDTGTSGDTTVIVTPPATPDAPK

Mean predicted aligned error: 16.96 Å